Protein AF-A0A8J8GSF5-F1 (afdb_monomer_lite)

Sequence (120 aa):
MESVEFVVLEFADPQPRGDFTARLRRIAAEQGFRVVDVLVVAKAITGEVTLLEEPGAELIRDVDVDDVVADVVPGTSAALLLLAHSWRVGTRTALREAGGRVVLAERLPASAAGRLVSGA

Foldseek 3Di:
DFDKDKDKDKFLALDDDDPPPVVVQVVCVVVQKHFQAKWKWGQALVRDIDTDDDPDCPVVVVPPVCVVCVPHHHNIMMMITIMTHRVCPVVVVVCVVVVHDDPDDDDDDPVVVVVVVVPD

Radius of gyration: 17.4 Å; chains: 1; bounding box: 46×28×43 Å

pLDDT: mean 78.64, std 12.01, range [43.53, 95.62]

Secondary structure (DSSP, 8-state):
---EEEEEEEESSSS--SSHHHHHHHHHHHTTEEEEEEEEEEE-TTS-EEEEE-SSTHHHHTS-HHHHHTTSPTT-EEEEEEEEEGGGHHHHHHHHHTT---S------HHHHHHHHTT-

Structure (mmCIF, N/CA/C/O backbone):
data_AF-A0A8J8GSF5-F1
#
_entry.id   AF-A0A8J8GSF5-F1
#
loop_
_atom_site.group_PDB
_atom_site.id
_atom_site.type_symbol
_atom_site.label_atom_id
_atom_site.label_alt_id
_atom_site.label_comp_id
_atom_site.label_asym_id
_atom_site.label_entity_id
_atom_site.label_seq_id
_atom_site.pdbx_PDB_ins_code
_atom_site.Cartn_x
_atom_site.Cartn_y
_atom_site.Cartn_z
_atom_site.occupancy
_atom_site.B_iso_or_equiv
_atom_site.auth_seq_id
_atom_site.auth_comp_id
_atom_site.auth_asym_id
_atom_site.auth_atom_id
_atom_site.pdbx_PDB_model_num
ATOM 1 N N . MET A 1 1 ? -6.741 -4.392 17.148 1.00 50.34 1 MET A N 1
ATOM 2 C CA . MET A 1 1 ? -6.284 -4.779 15.803 1.00 50.34 1 MET A CA 1
ATOM 3 C C . MET A 1 1 ? -6.954 -3.865 14.806 1.00 50.34 1 MET A C 1
ATOM 5 O O . MET A 1 1 ? -8.139 -4.032 14.518 1.00 50.34 1 MET A O 1
ATOM 9 N N . GLU A 1 2 ? -6.224 -2.834 14.390 1.00 62.22 2 GLU A N 1
ATOM 10 C CA . GLU A 1 2 ? -6.568 -2.071 13.192 1.00 62.22 2 GLU A CA 1
ATOM 11 C C . GLU A 1 2 ? -6.606 -3.042 12.004 1.00 62.22 2 GLU A C 1
ATOM 13 O O . GLU A 1 2 ? -5.860 -4.021 11.979 1.00 62.22 2 GLU A O 1
ATOM 18 N N . SER A 1 3 ? -7.529 -2.834 11.066 1.00 73.88 3 SER A N 1
ATOM 19 C CA . SER A 1 3 ? -7.527 -3.617 9.831 1.00 73.88 3 SER A CA 1
ATOM 20 C C . SER A 1 3 ? -6.452 -3.024 8.936 1.00 73.88 3 SER A C 1
ATOM 22 O O . SER A 1 3 ? -6.601 -1.875 8.514 1.00 73.88 3 SER A O 1
ATOM 24 N N . VAL A 1 4 ? -5.397 -3.793 8.684 1.00 81.88 4 VAL A N 1
ATOM 25 C CA . VAL A 1 4 ? -4.363 -3.449 7.708 1.00 81.88 4 VAL A CA 1
ATOM 26 C C . VAL A 1 4 ? -4.674 -4.179 6.409 1.00 81.88 4 VAL A C 1
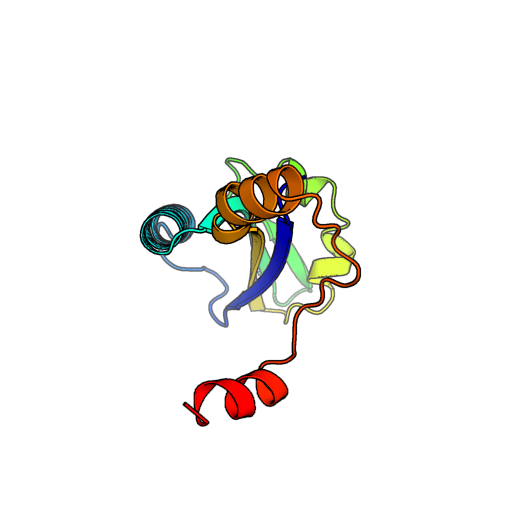ATOM 28 O O . VAL A 1 4 ? -5.134 -5.319 6.412 1.00 81.88 4 VAL A O 1
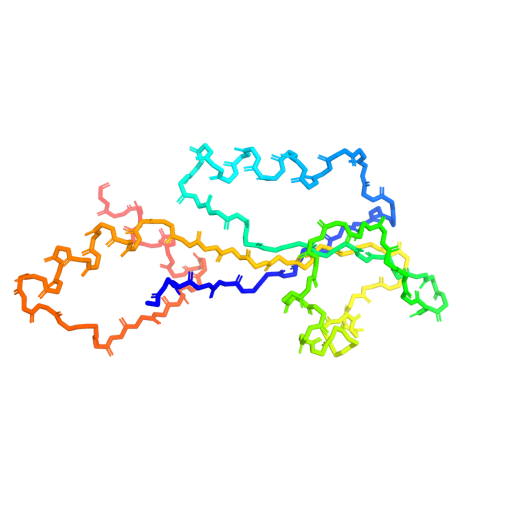ATOM 31 N N . GLU A 1 5 ? -4.478 -3.486 5.305 1.00 85.19 5 GLU A N 1
ATOM 32 C CA . GLU A 1 5 ? -4.645 -3.978 3.952 1.00 85.19 5 GLU A CA 1
ATOM 33 C C . GLU A 1 5 ? -3.302 -3.899 3.231 1.00 85.19 5 GLU A C 1
ATOM 35 O O . GLU A 1 5 ? -2.654 -2.857 3.268 1.00 85.19 5 GLU A O 1
ATOM 40 N N . PHE A 1 6 ? -2.923 -4.984 2.559 1.00 86.81 6 PHE A N 1
ATOM 41 C CA . PHE A 1 6 ? -1.792 -5.008 1.642 1.00 86.81 6 PHE A CA 1
ATOM 42 C C . PHE A 1 6 ? -2.276 -4.750 0.212 1.00 86.81 6 PHE A C 1
ATOM 44 O O . PHE A 1 6 ? -3.215 -5.406 -0.244 1.00 86.81 6 PHE A O 1
ATOM 51 N N . VAL A 1 7 ? -1.666 -3.781 -0.470 1.00 87.44 7 VAL A N 1
ATOM 52 C CA . VAL A 1 7 ? -1.991 -3.391 -1.850 1.00 87.44 7 VAL A CA 1
ATOM 53 C C . VAL A 1 7 ? -0.715 -3.343 -2.670 1.00 87.44 7 VAL A C 1
ATOM 55 O O . VAL A 1 7 ? 0.280 -2.787 -2.217 1.00 87.44 7 VAL A O 1
ATOM 58 N N . VAL A 1 8 ? -0.773 -3.854 -3.897 1.00 89.62 8 VAL A N 1
ATOM 59 C CA . VAL A 1 8 ? 0.281 -3.679 -4.899 1.00 89.62 8 VAL A CA 1
ATOM 60 C C . VAL A 1 8 ? -0.278 -2.843 -6.038 1.00 89.62 8 VAL A C 1
ATOM 62 O O . VAL A 1 8 ? -1.337 -3.154 -6.581 1.00 89.62 8 VAL A O 1
ATOM 65 N N . LEU A 1 9 ? 0.412 -1.756 -6.365 1.00 89.38 9 LEU A N 1
ATOM 66 C CA . LEU A 1 9 ? 0.061 -0.853 -7.455 1.00 89.38 9 LEU A CA 1
ATOM 67 C C . LEU A 1 9 ? 1.183 -0.860 -8.482 1.00 89.38 9 LEU A C 1
ATOM 69 O O . LEU A 1 9 ? 2.296 -0.463 -8.155 1.00 89.38 9 LEU A O 1
ATOM 73 N N . GLU A 1 10 ? 0.888 -1.274 -9.708 1.00 90.75 10 GLU A N 1
ATOM 74 C CA . GLU A 1 10 ? 1.839 -1.226 -10.817 1.00 90.75 10 GLU A CA 1
ATOM 75 C C . GLU A 1 10 ? 1.758 0.112 -11.570 1.00 90.75 10 GLU A C 1
ATOM 77 O O . GLU A 1 10 ? 0.675 0.666 -11.785 1.00 90.75 10 GLU A O 1
ATOM 82 N N . PHE A 1 11 ? 2.913 0.615 -12.005 1.00 88.62 11 PHE A N 1
ATOM 83 C CA . PHE A 1 11 ? 3.063 1.804 -12.834 1.00 88.62 11 PHE A CA 1
ATOM 84 C C . PHE A 1 11 ? 3.833 1.465 -14.106 1.00 88.62 11 PHE A C 1
ATOM 86 O O . PHE A 1 11 ? 4.933 0.930 -14.049 1.00 88.62 11 PHE A O 1
ATOM 93 N N . ALA A 1 12 ? 3.311 1.884 -15.259 1.00 87.75 12 ALA A N 1
ATOM 94 C CA . ALA A 1 12 ? 3.990 1.704 -16.544 1.00 87.75 12 ALA A CA 1
ATOM 95 C C . ALA A 1 12 ? 5.349 2.434 -16.643 1.00 87.75 12 ALA A C 1
ATOM 97 O O . ALA A 1 12 ? 6.154 2.102 -17.507 1.00 87.75 12 ALA A O 1
ATOM 98 N N . ASP A 1 13 ? 5.591 3.441 -15.797 1.00 85.12 13 ASP A N 1
ATOM 99 C CA . ASP A 1 13 ? 6.878 4.136 -15.704 1.00 85.12 13 ASP A CA 1
ATOM 100 C C . ASP A 1 13 ? 7.797 3.360 -14.735 1.00 85.12 13 ASP A C 1
ATOM 102 O O . ASP A 1 13 ? 7.425 3.197 -13.568 1.00 85.12 13 ASP A O 1
ATOM 106 N N . PRO A 1 14 ? 8.979 2.877 -15.162 1.00 80.19 14 PRO A N 1
ATOM 107 C CA . PRO A 1 14 ? 9.929 2.193 -14.281 1.00 80.19 14 PRO A CA 1
ATOM 108 C C . PRO A 1 14 ? 10.560 3.127 -13.240 1.00 80.19 14 PRO A C 1
ATOM 110 O O . PRO A 1 14 ? 11.185 2.656 -12.291 1.00 80.19 14 PRO A O 1
ATOM 113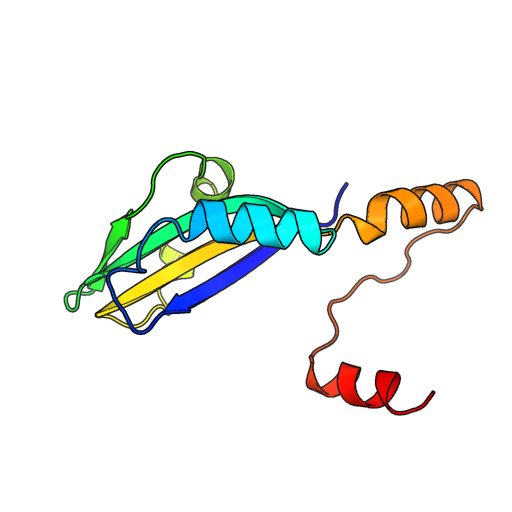 N N . GLN A 1 15 ? 10.396 4.443 -13.398 1.00 78.06 15 GLN A N 1
ATOM 114 C CA . GLN A 1 15 ? 10.820 5.448 -12.435 1.00 78.06 15 GLN A CA 1
ATOM 115 C C . GLN A 1 15 ? 9.599 6.262 -11.988 1.00 78.06 15 GLN A C 1
ATOM 117 O O . GLN A 1 15 ? 9.273 7.296 -12.583 1.00 78.06 15 GLN A O 1
ATOM 122 N N . PRO A 1 16 ? 8.887 5.815 -10.936 1.00 67.75 16 PRO A N 1
ATOM 123 C CA . PRO A 1 16 ? 7.755 6.560 -10.417 1.00 67.75 16 PRO A CA 1
ATOM 124 C C . PRO A 1 16 ? 8.236 7.959 -10.010 1.00 67.75 16 PRO A C 1
ATOM 126 O O . PRO A 1 16 ? 9.241 8.135 -9.325 1.00 67.75 16 PRO A O 1
ATOM 129 N N . ARG A 1 17 ? 7.564 8.984 -10.537 1.00 65.44 17 ARG A N 1
ATOM 130 C CA . ARG A 1 17 ? 8.070 10.361 -10.503 1.00 65.44 17 ARG A CA 1
ATOM 131 C C . ARG A 1 17 ? 7.942 10.991 -9.114 1.00 65.44 17 ARG A C 1
ATOM 133 O O . ARG A 1 17 ? 6.843 11.043 -8.562 1.00 65.44 17 ARG A O 1
ATOM 140 N N . GLY A 1 18 ? 9.017 11.641 -8.663 1.00 64.69 18 GLY A N 1
ATOM 141 C CA . GLY A 1 18 ? 9.008 12.598 -7.549 1.00 64.69 18 GLY A CA 1
ATOM 142 C C . GLY A 1 18 ? 8.808 11.965 -6.170 1.00 64.69 18 GLY A C 1
ATOM 143 O O . GLY A 1 18 ? 9.144 10.813 -5.956 1.00 64.69 18 GLY A O 1
ATOM 144 N N . ASP A 1 19 ? 8.250 12.737 -5.236 1.00 74.25 19 ASP A N 1
ATOM 145 C CA . ASP A 1 19 ? 7.975 12.329 -3.849 1.00 74.25 19 ASP A CA 1
ATOM 146 C C . ASP A 1 19 ? 6.607 11.617 -3.736 1.00 74.25 19 ASP A C 1
ATOM 148 O O . ASP A 1 19 ? 5.658 12.103 -3.103 1.00 74.25 19 ASP A O 1
ATOM 152 N N . PHE A 1 20 ? 6.457 10.499 -4.462 1.00 78.25 20 PHE A N 1
ATOM 153 C CA . PHE A 1 20 ? 5.217 9.709 -4.499 1.00 78.25 20 PHE A CA 1
ATOM 154 C C . PHE A 1 20 ? 4.762 9.340 -3.088 1.00 78.25 20 PHE A C 1
ATOM 156 O O . PHE A 1 20 ? 3.597 9.536 -2.729 1.00 78.25 20 PHE A O 1
ATOM 163 N N . THR A 1 21 ? 5.703 8.866 -2.277 1.00 76.88 21 THR A N 1
ATOM 164 C CA . THR A 1 21 ? 5.450 8.404 -0.922 1.00 76.88 21 THR A CA 1
ATOM 165 C C . THR A 1 21 ? 4.955 9.523 -0.005 1.00 76.88 21 THR A C 1
ATOM 167 O O . THR A 1 21 ? 3.934 9.331 0.669 1.00 76.88 21 THR A O 1
ATOM 170 N N . ALA A 1 22 ? 5.579 10.710 0.029 1.00 82.12 22 ALA A N 1
ATOM 171 C CA . ALA A 1 22 ? 5.046 11.784 0.873 1.00 82.12 22 ALA A CA 1
ATOM 172 C C . ALA A 1 22 ? 3.707 12.305 0.351 1.00 82.12 22 ALA A C 1
ATOM 174 O O . ALA A 1 22 ? 2.812 12.609 1.146 1.00 82.12 22 ALA A O 1
ATOM 175 N N . ARG A 1 23 ? 3.515 12.358 -0.975 1.00 84.25 23 ARG A N 1
ATOM 176 C CA . ARG A 1 23 ? 2.218 12.732 -1.551 1.00 84.25 23 ARG A CA 1
ATOM 177 C C . ARG A 1 23 ? 1.124 11.746 -1.146 1.00 84.25 23 ARG A C 1
ATOM 179 O O . ARG A 1 23 ? 0.038 12.186 -0.767 1.00 84.25 23 ARG A O 1
ATOM 186 N N . LEU A 1 24 ? 1.401 10.444 -1.197 1.00 83.75 24 LEU A N 1
ATOM 187 C CA . LEU A 1 24 ? 0.464 9.403 -0.789 1.00 83.75 24 LEU A CA 1
ATOM 188 C C . LEU A 1 24 ? 0.140 9.508 0.704 1.00 83.75 24 LEU A C 1
ATOM 190 O O . LEU A 1 24 ? -1.032 9.493 1.071 1.00 83.75 24 LEU A O 1
ATOM 194 N N . ARG A 1 25 ? 1.155 9.688 1.558 1.00 85.94 25 ARG A N 1
ATOM 195 C CA . ARG A 1 25 ? 0.974 9.886 3.005 1.00 85.94 25 ARG A CA 1
ATOM 196 C C . ARG A 1 25 ? 0.104 11.106 3.315 1.00 85.94 25 ARG A C 1
ATOM 198 O O . ARG A 1 25 ? -0.776 11.014 4.170 1.00 85.94 25 ARG A O 1
ATOM 205 N N . ARG A 1 26 ? 0.295 12.216 2.594 1.00 85.12 26 ARG A N 1
ATOM 206 C CA . ARG A 1 26 ? -0.535 13.424 2.727 1.00 85.12 26 ARG A CA 1
ATOM 207 C C . ARG A 1 26 ? -1.997 13.151 2.370 1.00 85.12 26 ARG A C 1
ATOM 209 O O . ARG A 1 26 ? -2.882 13.459 3.161 1.00 85.12 26 ARG A O 1
ATOM 216 N N . ILE A 1 27 ? -2.246 12.550 1.206 1.00 85.44 27 ILE A N 1
ATOM 217 C CA . ILE A 1 27 ? -3.609 12.243 0.747 1.00 85.44 27 ILE A CA 1
ATOM 218 C C . ILE A 1 27 ? -4.289 11.257 1.698 1.00 85.44 27 ILE A C 1
ATOM 220 O O . ILE A 1 27 ? -5.447 11.451 2.048 1.00 85.44 27 ILE A O 1
ATOM 224 N N . ALA A 1 28 ? -3.574 10.224 2.148 1.00 83.56 28 ALA A N 1
ATOM 225 C CA . ALA A 1 28 ? -4.098 9.252 3.098 1.00 83.56 28 ALA A CA 1
ATOM 226 C C . ALA A 1 28 ? -4.630 9.939 4.363 1.00 83.56 28 ALA A C 1
ATOM 228 O O . ALA A 1 28 ? -5.785 9.729 4.742 1.00 83.56 28 ALA A O 1
ATOM 229 N N . ALA A 1 29 ? -3.824 10.831 4.950 1.00 81.31 29 ALA A N 1
ATOM 230 C CA . ALA A 1 29 ? -4.212 11.596 6.129 1.00 81.31 29 ALA A CA 1
ATOM 231 C C . ALA A 1 29 ? -5.468 12.455 5.887 1.00 81.31 29 ALA A C 1
ATOM 233 O O . ALA A 1 29 ? -6.360 12.478 6.733 1.00 81.31 29 ALA A O 1
ATOM 234 N N . GLU A 1 30 ? -5.573 13.106 4.724 1.00 85.25 30 GLU A N 1
ATOM 235 C CA . GLU A 1 30 ? -6.750 13.899 4.328 1.00 85.25 30 GLU A CA 1
ATOM 236 C C . GLU A 1 30 ? -8.011 13.034 4.114 1.00 85.25 30 GLU A C 1
ATOM 238 O O . GLU A 1 30 ? -9.124 13.495 4.352 1.00 85.25 30 GLU A O 1
ATOM 243 N N . GLN A 1 31 ? -7.855 11.779 3.682 1.00 80.62 31 GLN A N 1
ATOM 244 C CA . GLN A 1 31 ? -8.950 10.858 3.343 1.00 80.62 31 GLN A CA 1
ATOM 245 C C . GLN A 1 31 ? -9.322 9.885 4.479 1.00 80.62 31 GLN A C 1
ATOM 247 O O . GLN A 1 31 ? -10.159 9.001 4.296 1.00 80.62 31 GLN A O 1
ATOM 252 N N . GLY A 1 32 ? -8.715 10.018 5.662 1.00 78.06 32 GLY A N 1
ATOM 253 C CA . GLY A 1 32 ? -9.041 9.179 6.817 1.00 78.06 32 GLY A CA 1
ATOM 254 C C . GLY A 1 32 ? -8.501 7.747 6.727 1.00 78.06 32 GLY A C 1
ATOM 255 O O . GLY A 1 32 ? -9.082 6.819 7.297 1.00 78.06 32 GLY A O 1
ATOM 256 N N . PHE A 1 33 ? -7.375 7.529 6.056 1.00 82.62 33 PHE A N 1
ATOM 257 C CA . PHE A 1 33 ? -6.603 6.291 6.178 1.00 82.62 33 PHE A CA 1
ATOM 258 C C . PHE A 1 33 ? -5.129 6.606 6.441 1.00 82.62 33 PHE A C 1
ATOM 260 O O . PHE A 1 33 ? -4.674 7.734 6.300 1.00 82.62 33 PHE A O 1
ATOM 267 N N . ARG A 1 34 ? -4.363 5.620 6.899 1.00 86.12 34 ARG A N 1
ATOM 268 C CA . ARG A 1 34 ? -2.943 5.790 7.215 1.00 86.12 34 ARG A CA 1
ATOM 269 C C . ARG A 1 34 ? -2.120 4.839 6.364 1.00 86.12 34 ARG A C 1
ATOM 271 O O . ARG A 1 34 ? -2.403 3.646 6.333 1.00 86.12 34 ARG A O 1
ATOM 278 N N . VAL A 1 35 ? -1.070 5.358 5.733 1.00 87.62 35 VAL A N 1
ATOM 279 C CA . VAL A 1 35 ? -0.005 4.520 5.171 1.00 87.62 35 VAL A CA 1
ATOM 280 C C . VAL A 1 35 ? 0.843 4.039 6.344 1.00 87.62 35 VAL A C 1
ATOM 282 O O . VAL A 1 35 ? 1.507 4.839 7.003 1.00 87.62 35 VAL A O 1
ATOM 285 N N . VAL A 1 36 ? 0.736 2.752 6.657 1.00 87.00 36 VAL A N 1
ATOM 286 C CA . VAL A 1 36 ? 1.543 2.084 7.681 1.00 87.00 36 VAL A CA 1
ATOM 287 C C . VAL A 1 36 ? 2.959 1.929 7.164 1.00 87.00 36 VAL A C 1
ATOM 289 O O . VAL A 1 36 ? 3.894 2.304 7.862 1.00 87.00 36 VAL A O 1
ATOM 292 N N . ASP A 1 37 ? 3.076 1.425 5.938 1.00 87.19 37 ASP A N 1
ATOM 293 C CA . ASP A 1 37 ? 4.348 1.159 5.296 1.00 87.19 37 ASP A CA 1
ATOM 294 C C . ASP A 1 37 ? 4.223 1.228 3.764 1.00 87.19 37 ASP A C 1
ATOM 296 O O . ASP A 1 37 ? 3.125 1.061 3.220 1.00 87.19 37 ASP A O 1
ATOM 300 N N . VAL A 1 38 ? 5.331 1.513 3.084 1.00 87.44 38 VAL A N 1
ATOM 301 C CA . VAL A 1 38 ? 5.440 1.567 1.625 1.00 87.44 38 VAL A CA 1
ATOM 302 C C . VAL A 1 38 ? 6.828 1.130 1.170 1.00 87.44 38 VAL A C 1
ATOM 304 O O . VAL A 1 38 ? 7.836 1.612 1.679 1.00 87.44 38 VAL A O 1
ATOM 307 N N . LEU A 1 39 ? 6.861 0.253 0.169 1.00 87.56 39 LEU A N 1
ATOM 308 C CA . LEU A 1 39 ? 8.068 -0.141 -0.547 1.00 87.56 39 LEU A CA 1
ATOM 309 C C . LEU A 1 39 ? 7.847 0.091 -2.036 1.00 87.56 39 LEU A C 1
ATOM 311 O O . LEU A 1 39 ? 6.832 -0.336 -2.587 1.00 87.56 39 LEU A O 1
ATOM 315 N N . VAL A 1 40 ? 8.797 0.751 -2.689 1.00 87.94 40 VAL A N 1
ATOM 316 C CA . VAL A 1 40 ? 8.754 0.973 -4.136 1.00 87.94 40 VAL A CA 1
ATOM 317 C C . VAL A 1 40 ? 9.845 0.147 -4.793 1.00 87.94 40 VAL A C 1
ATOM 319 O O . VAL A 1 40 ? 11.009 0.221 -4.396 1.00 87.94 40 VAL A O 1
ATOM 322 N N . VAL A 1 41 ? 9.467 -0.620 -5.810 1.00 89.56 41 VAL A N 1
ATOM 323 C CA . VAL A 1 41 ? 10.362 -1.491 -6.570 1.00 89.56 41 VAL A CA 1
ATOM 324 C C . VAL A 1 41 ? 10.291 -1.160 -8.056 1.00 89.56 41 VAL A C 1
ATOM 326 O O . VAL A 1 41 ? 9.235 -0.790 -8.563 1.00 89.56 41 VAL A O 1
ATOM 329 N N . ALA A 1 42 ? 11.398 -1.315 -8.770 1.00 91.69 42 ALA A N 1
ATOM 330 C CA . ALA A 1 42 ? 11.443 -1.355 -10.227 1.00 91.69 42 ALA A CA 1
ATOM 331 C C . ALA A 1 42 ? 11.803 -2.767 -10.677 1.00 91.69 42 ALA A C 1
ATOM 333 O O . ALA A 1 42 ? 12.659 -3.404 -10.062 1.00 91.69 42 ALA A O 1
ATOM 334 N N . LYS A 1 43 ? 11.195 -3.233 -11.768 1.00 93.81 43 LYS A N 1
ATOM 335 C CA . LYS A 1 43 ? 11.578 -4.487 -12.417 1.00 93.81 43 LYS A CA 1
ATOM 336 C C . LYS A 1 43 ? 12.233 -4.171 -13.749 1.00 93.81 43 LYS A C 1
ATOM 338 O O . LYS A 1 43 ? 11.602 -3.637 -14.659 1.00 93.81 43 LYS A O 1
ATOM 343 N N . ALA A 1 44 ? 13.510 -4.498 -13.875 1.00 93.44 44 ALA A N 1
ATOM 344 C CA . ALA A 1 44 ? 14.235 -4.376 -15.125 1.00 93.44 44 ALA A CA 1
ATOM 345 C C . ALA A 1 44 ? 13.635 -5.304 -16.193 1.00 93.44 44 ALA A C 1
ATOM 347 O O . ALA A 1 44 ? 12.986 -6.306 -15.892 1.00 93.44 44 ALA A O 1
ATOM 348 N N . ILE A 1 45 ? 13.904 -5.008 -17.466 1.00 94.12 45 ILE A N 1
ATOM 349 C CA . ILE A 1 45 ? 13.484 -5.857 -18.597 1.00 94.12 45 ILE A CA 1
ATOM 350 C C . ILE A 1 45 ? 14.088 -7.269 -18.483 1.00 94.12 45 ILE A C 1
ATOM 352 O O . ILE A 1 45 ? 13.490 -8.243 -18.929 1.00 94.12 45 ILE A O 1
ATOM 356 N N . THR A 1 46 ? 15.256 -7.385 -17.846 1.00 94.19 46 THR A N 1
ATOM 357 C CA . THR A 1 46 ? 15.922 -8.658 -17.530 1.00 94.19 46 THR A CA 1
ATOM 358 C C . THR A 1 46 ? 15.200 -9.471 -16.450 1.00 94.19 46 THR A C 1
ATOM 360 O O . THR A 1 46 ? 15.558 -10.624 -16.230 1.00 94.19 46 THR A O 1
ATOM 363 N N . GLY A 1 47 ? 14.200 -8.889 -15.782 1.00 91.19 47 GLY A N 1
ATOM 364 C CA . GLY A 1 47 ? 13.485 -9.473 -14.649 1.00 91.19 47 GLY A CA 1
ATOM 365 C C . GLY A 1 47 ? 14.100 -9.149 -13.286 1.00 91.19 47 GLY A C 1
ATOM 366 O O . GLY A 1 47 ? 13.494 -9.477 -12.272 1.00 91.19 47 GLY A O 1
ATOM 367 N N . GLU A 1 48 ? 15.261 -8.492 -13.249 1.00 91.56 48 GLU A N 1
ATOM 368 C CA . GLU A 1 48 ? 15.917 -8.078 -12.006 1.00 91.56 48 GLU A CA 1
ATOM 369 C C . GLU A 1 48 ? 15.086 -7.020 -11.268 1.00 91.56 48 GLU A C 1
ATOM 371 O O . GLU A 1 48 ? 14.645 -6.040 -11.870 1.00 91.56 48 GLU A O 1
ATOM 376 N N . VAL A 1 49 ? 14.871 -7.216 -9.968 1.00 90.75 49 VAL A N 1
ATOM 377 C CA . VAL A 1 49 ? 14.097 -6.301 -9.122 1.00 90.75 49 VAL A CA 1
ATOM 378 C C . VAL A 1 49 ? 15.048 -5.419 -8.321 1.00 90.75 49 VAL A C 1
ATOM 380 O O . VAL A 1 49 ? 16.020 -5.892 -7.740 1.00 90.75 49 VAL A O 1
ATOM 383 N N . THR A 1 50 ? 14.775 -4.118 -8.282 1.00 89.50 50 THR A N 1
ATOM 384 C CA . THR A 1 50 ? 15.564 -3.133 -7.534 1.00 89.50 50 THR A CA 1
ATOM 385 C C . THR A 1 50 ? 14.655 -2.283 -6.658 1.00 89.50 50 THR A C 1
ATOM 387 O O . THR A 1 50 ? 13.586 -1.861 -7.091 1.00 89.50 50 THR A O 1
ATOM 390 N N . LEU A 1 51 ? 15.087 -1.998 -5.431 1.00 86.25 51 LEU A N 1
ATOM 391 C CA . LEU A 1 51 ? 14.368 -1.121 -4.508 1.00 86.25 51 LEU A CA 1
ATOM 392 C C . LEU A 1 51 ? 14.670 0.344 -4.847 1.00 86.25 51 LEU A C 1
ATOM 394 O O . LEU A 1 51 ? 15.832 0.726 -4.986 1.00 86.25 51 LEU A O 1
ATOM 398 N N . LEU A 1 52 ? 13.623 1.154 -5.012 1.00 80.81 52 LEU A N 1
ATOM 399 C CA . LEU A 1 52 ? 13.734 2.560 -5.418 1.00 80.81 52 LEU A CA 1
ATOM 400 C C . LEU A 1 52 ? 13.653 3.537 -4.237 1.00 80.81 52 LEU A C 1
ATOM 402 O O . LEU A 1 52 ? 14.282 4.591 -4.286 1.00 80.81 52 LEU A O 1
ATOM 406 N N . GLU A 1 53 ? 12.905 3.205 -3.179 1.00 70.00 53 GLU A N 1
ATOM 407 C CA . GLU A 1 53 ? 12.782 4.028 -1.967 1.00 70.00 53 GLU A CA 1
ATOM 408 C C . GLU A 1 53 ? 12.930 3.176 -0.698 1.00 70.00 53 GLU A C 1
ATOM 410 O O . GLU A 1 53 ? 12.298 2.131 -0.568 1.00 70.00 53 GLU A O 1
ATOM 415 N N . GLU A 1 54 ? 13.760 3.643 0.243 1.00 60.72 54 GLU A N 1
ATOM 416 C CA . GLU A 1 54 ? 14.208 2.873 1.416 1.00 60.72 54 GLU A CA 1
ATOM 417 C C . GLU A 1 54 ? 13.680 3.315 2.805 1.00 60.72 54 GLU A C 1
ATOM 419 O O . GLU A 1 54 ? 13.750 2.490 3.719 1.00 60.72 54 GLU A O 1
ATOM 424 N N . PRO A 1 55 ? 13.135 4.523 3.084 1.00 52.38 55 PRO A N 1
ATOM 425 C CA . PRO A 1 55 ? 12.795 4.836 4.469 1.00 52.38 55 PRO A CA 1
ATOM 426 C C . PRO A 1 55 ? 11.401 4.309 4.854 1.00 52.38 55 PRO A C 1
ATOM 428 O O . PRO A 1 55 ? 10.375 4.946 4.586 1.00 52.38 55 PRO A O 1
ATOM 431 N N . GLY A 1 56 ? 11.389 3.179 5.570 1.00 57.91 56 GLY A N 1
ATOM 432 C CA . GLY A 1 56 ? 10.255 2.724 6.386 1.00 57.91 56 GLY A CA 1
ATOM 433 C C . GLY A 1 56 ? 9.745 1.303 6.134 1.00 57.91 56 GLY A C 1
ATOM 434 O O . GLY A 1 56 ? 8.982 0.837 6.970 1.00 57.91 56 GLY A O 1
ATOM 435 N N . ALA A 1 57 ? 10.215 0.628 5.076 1.00 64.25 57 ALA A N 1
ATOM 436 C CA . ALA A 1 57 ? 9.713 -0.651 4.541 1.00 64.25 57 ALA A CA 1
ATOM 437 C C . ALA A 1 57 ? 9.928 -1.915 5.400 1.00 64.25 57 ALA A C 1
ATOM 439 O O . ALA A 1 57 ? 9.942 -3.024 4.867 1.00 64.25 57 ALA A O 1
ATOM 440 N N . GLU A 1 58 ? 10.158 -1.786 6.705 1.00 73.19 58 GLU A N 1
ATOM 441 C CA . GLU A 1 58 ? 10.509 -2.920 7.570 1.00 73.19 58 GLU A CA 1
ATOM 442 C C . GLU A 1 58 ? 9.407 -3.985 7.608 1.00 73.19 58 GLU A C 1
ATOM 444 O O . GLU A 1 58 ? 9.703 -5.173 7.550 1.00 73.19 58 GLU A O 1
ATOM 449 N N . LEU A 1 59 ? 8.134 -3.577 7.625 1.00 74.44 59 LEU A N 1
ATOM 450 C CA . LEU A 1 59 ? 7.014 -4.518 7.714 1.00 74.44 59 LEU A CA 1
ATOM 451 C C . LEU A 1 59 ? 6.715 -5.186 6.374 1.00 74.44 59 LEU A C 1
ATOM 453 O O . LEU A 1 59 ? 6.254 -6.324 6.343 1.00 74.44 59 LEU A O 1
ATOM 457 N N . ILE A 1 60 ? 6.940 -4.478 5.266 1.00 78.88 60 ILE A N 1
ATOM 458 C CA . ILE A 1 60 ? 6.763 -5.045 3.924 1.00 78.88 60 ILE A CA 1
ATOM 459 C C . ILE A 1 60 ? 7.907 -5.999 3.575 1.00 78.88 60 ILE A C 1
ATOM 461 O O . ILE A 1 60 ? 7.669 -6.980 2.884 1.00 78.88 60 ILE A O 1
ATOM 465 N N . ARG A 1 61 ? 9.125 -5.761 4.070 1.00 73.06 61 ARG A N 1
ATOM 466 C CA . ARG A 1 61 ? 10.278 -6.652 3.849 1.00 73.06 61 ARG A CA 1
ATOM 467 C C . ARG A 1 61 ? 10.132 -8.033 4.482 1.00 73.06 61 ARG A C 1
ATOM 469 O O . ARG A 1 61 ? 10.741 -8.974 3.989 1.00 73.06 61 ARG A O 1
ATOM 476 N N . ASP A 1 62 ? 9.339 -8.143 5.543 1.00 71.31 62 ASP A N 1
ATOM 477 C CA . ASP A 1 62 ? 8.998 -9.428 6.162 1.00 71.31 62 ASP A CA 1
ATOM 478 C C . ASP A 1 62 ? 7.952 -10.217 5.349 1.00 71.31 62 ASP A C 1
ATOM 480 O O . ASP A 1 62 ? 7.726 -11.401 5.605 1.00 71.31 62 ASP A O 1
ATOM 484 N N . VAL A 1 63 ? 7.292 -9.575 4.378 1.00 71.88 63 VAL A N 1
ATOM 485 C CA . VAL A 1 63 ? 6.485 -10.268 3.367 1.00 71.88 63 VAL A CA 1
ATOM 486 C C . VAL A 1 63 ? 7.438 -10.864 2.335 1.00 71.88 63 VAL A C 1
ATOM 488 O O . VAL A 1 63 ? 8.480 -10.281 2.049 1.00 71.88 63 VAL A O 1
ATOM 491 N N . ASP A 1 64 ? 7.081 -12.008 1.751 1.00 81.81 64 ASP A N 1
ATOM 492 C CA . ASP A 1 64 ? 7.804 -12.564 0.607 1.00 81.81 64 ASP A CA 1
ATOM 493 C C . ASP A 1 64 ? 7.642 -11.631 -0.608 1.00 81.81 64 ASP A C 1
ATOM 495 O O . ASP A 1 64 ? 6.713 -11.748 -1.410 1.00 81.81 64 ASP A O 1
ATOM 499 N N . VAL A 1 65 ? 8.487 -10.596 -0.665 1.00 78.25 65 VAL A N 1
ATOM 500 C CA . VAL A 1 65 ? 8.441 -9.562 -1.701 1.00 78.25 65 VAL A CA 1
ATOM 501 C C . VAL A 1 65 ? 8.686 -10.190 -3.068 1.00 78.25 65 VAL A C 1
ATOM 503 O O . VAL A 1 65 ? 8.057 -9.750 -4.026 1.00 78.25 65 VAL A O 1
ATOM 506 N N . ASP A 1 66 ? 9.528 -11.222 -3.154 1.00 83.31 66 ASP A N 1
ATOM 507 C CA . ASP A 1 66 ? 9.861 -11.907 -4.405 1.00 83.31 66 ASP A CA 1
ATOM 508 C C . ASP A 1 66 ? 8.627 -12.585 -5.013 1.00 83.31 66 ASP A C 1
ATOM 510 O O . ASP A 1 66 ? 8.337 -12.388 -6.197 1.00 83.31 66 ASP A O 1
ATOM 514 N N . ASP A 1 67 ? 7.842 -13.290 -4.195 1.00 87.00 67 ASP A N 1
ATOM 515 C CA . ASP A 1 67 ? 6.566 -13.870 -4.623 1.00 87.00 67 ASP A CA 1
ATOM 516 C C . ASP A 1 67 ? 5.563 -12.788 -5.050 1.00 87.00 67 ASP A C 1
ATOM 518 O O . ASP A 1 67 ? 4.863 -12.924 -6.055 1.00 87.00 67 ASP A O 1
ATOM 522 N N . VAL A 1 68 ? 5.503 -11.676 -4.313 1.00 86.38 68 VAL A N 1
ATOM 523 C CA . VAL A 1 68 ? 4.574 -10.574 -4.603 1.00 86.38 68 VAL A CA 1
ATOM 524 C C . VAL A 1 68 ? 4.909 -9.866 -5.921 1.00 86.38 68 VAL A C 1
ATOM 526 O O . VAL A 1 68 ? 4.004 -9.453 -6.649 1.00 86.38 68 VAL A O 1
ATOM 529 N N . VAL A 1 69 ? 6.194 -9.703 -6.239 1.00 88.94 69 VAL A N 1
ATOM 530 C CA . VAL A 1 69 ? 6.654 -9.002 -7.452 1.00 88.94 69 VAL A CA 1
ATOM 531 C C . VAL A 1 69 ? 6.853 -9.938 -8.649 1.00 88.94 69 VAL A C 1
ATOM 533 O O . VAL A 1 69 ? 7.209 -9.480 -9.744 1.00 88.94 69 VAL A O 1
ATOM 536 N N . ALA A 1 70 ? 6.606 -11.239 -8.478 1.00 90.06 70 ALA A N 1
ATOM 537 C CA . ALA A 1 70 ? 6.698 -12.229 -9.546 1.00 90.06 70 ALA A CA 1
ATOM 538 C C . ALA A 1 70 ? 5.827 -11.836 -10.752 1.00 90.06 70 ALA A C 1
ATOM 540 O O . ALA A 1 70 ? 6.314 -11.840 -11.887 1.00 90.06 70 ALA A O 1
ATOM 541 N N . ASP A 1 71 ? 4.604 -11.373 -10.481 1.00 90.31 71 ASP A N 1
ATOM 542 C CA . ASP A 1 71 ? 3.613 -10.974 -11.488 1.00 90.31 71 ASP A CA 1
ATOM 543 C C . ASP A 1 71 ? 3.777 -9.532 -12.002 1.00 90.31 71 ASP A C 1
ATOM 545 O O . ASP A 1 71 ? 3.097 -9.138 -12.950 1.00 90.31 71 ASP A O 1
ATOM 549 N N . VAL A 1 72 ? 4.688 -8.737 -11.423 1.00 92.00 72 VAL A N 1
ATOM 550 C CA . VAL A 1 72 ? 4.999 -7.387 -11.929 1.00 92.00 72 VAL A CA 1
ATOM 551 C C . VAL A 1 72 ? 5.632 -7.504 -13.315 1.00 92.00 72 VAL A C 1
ATOM 553 O O . VAL A 1 72 ? 6.524 -8.330 -13.547 1.00 92.00 72 VAL A O 1
ATOM 556 N N . VAL A 1 73 ? 5.181 -6.670 -14.245 1.00 94.88 73 VAL A N 1
ATOM 557 C CA . VAL A 1 73 ? 5.615 -6.676 -15.640 1.00 94.88 73 VAL A CA 1
ATOM 558 C C . VAL A 1 73 ? 7.072 -6.192 -15.747 1.00 94.88 73 VAL A C 1
ATOM 560 O O . VAL A 1 73 ? 7.439 -5.165 -15.185 1.00 94.88 73 VAL A O 1
ATOM 563 N N . PRO A 1 74 ? 7.961 -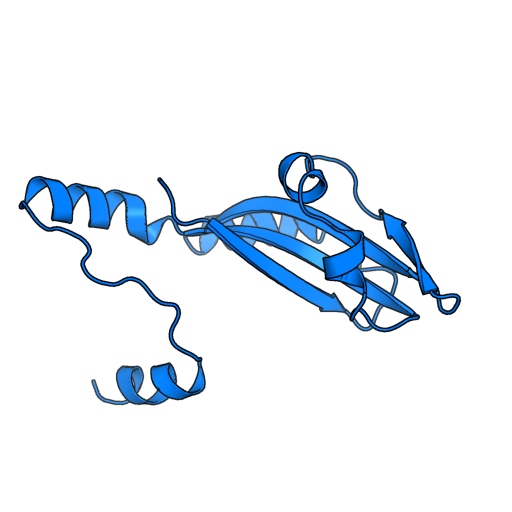6.890 -16.475 1.00 95.62 74 PRO A N 1
ATOM 564 C CA . PRO A 1 74 ? 9.309 -6.381 -16.723 1.00 95.62 74 PRO A CA 1
ATOM 565 C C . PRO A 1 74 ? 9.294 -5.020 -17.438 1.00 95.62 74 PRO A C 1
ATOM 567 O O . PRO A 1 74 ? 8.563 -4.824 -18.407 1.00 95.62 74 PRO A O 1
ATOM 570 N N . GLY A 1 75 ? 10.138 -4.088 -16.995 1.00 93.88 75 GLY A N 1
ATOM 571 C CA . GLY A 1 75 ? 10.195 -2.715 -17.505 1.00 93.88 75 GLY A CA 1
ATOM 572 C C . GLY A 1 75 ? 9.242 -1.729 -16.815 1.00 93.88 75 GLY A C 1
ATOM 573 O O . GLY A 1 75 ? 9.149 -0.590 -17.270 1.00 93.88 75 GLY A O 1
ATOM 574 N N . THR A 1 76 ? 8.555 -2.139 -15.744 1.00 94.12 76 THR A N 1
ATOM 575 C CA . THR A 1 76 ? 7.640 -1.302 -14.948 1.00 94.12 76 THR A CA 1
ATOM 576 C C . THR A 1 76 ? 8.175 -1.070 -13.529 1.00 94.12 76 THR A C 1
ATOM 578 O O . THR A 1 76 ? 9.274 -1.507 -13.166 1.00 94.12 76 THR A O 1
ATOM 581 N N . SER A 1 77 ? 7.407 -0.347 -12.712 1.00 91.94 77 SER A N 1
ATOM 582 C CA . SER A 1 77 ? 7.620 -0.257 -11.266 1.00 91.94 77 SER A CA 1
ATOM 583 C C . SER A 1 77 ? 6.352 -0.618 -10.500 1.00 91.94 77 SER A C 1
ATOM 585 O O . SER A 1 77 ? 5.250 -0.567 -11.046 1.00 91.94 77 SER A O 1
ATOM 587 N N . ALA A 1 78 ? 6.492 -0.970 -9.223 1.00 91.38 78 ALA A N 1
ATOM 588 C CA . ALA A 1 78 ? 5.366 -1.228 -8.340 1.00 91.38 78 ALA A CA 1
ATOM 589 C C . ALA A 1 78 ? 5.558 -0.585 -6.961 1.00 91.38 78 ALA A C 1
ATOM 591 O O . ALA A 1 78 ? 6.665 -0.538 -6.428 1.00 91.38 78 ALA A O 1
ATOM 592 N N . ALA A 1 79 ? 4.460 -0.111 -6.371 1.00 89.56 79 ALA A N 1
ATOM 593 C CA . ALA A 1 79 ? 4.395 0.285 -4.970 1.00 89.56 79 ALA A CA 1
ATOM 594 C C . ALA A 1 79 ? 3.617 -0.765 -4.177 1.00 89.56 79 ALA A C 1
ATOM 596 O O . ALA A 1 79 ? 2.438 -1.012 -4.439 1.00 89.56 79 ALA A O 1
ATOM 597 N N . LEU A 1 80 ? 4.280 -1.351 -3.189 1.00 89.56 80 LEU A N 1
ATOM 598 C CA . LEU A 1 80 ? 3.693 -2.223 -2.185 1.00 89.56 80 LEU A CA 1
ATOM 599 C C . LEU A 1 80 ? 3.299 -1.338 -1.001 1.00 89.56 80 LEU A C 1
ATOM 601 O O . LEU A 1 80 ? 4.103 -0.536 -0.528 1.00 89.56 80 LEU A O 1
ATOM 605 N N . LEU A 1 81 ? 2.059 -1.452 -0.537 1.00 88.12 81 LEU A N 1
ATOM 606 C CA . LEU A 1 81 ? 1.471 -0.562 0.460 1.00 88.12 81 LEU A CA 1
ATOM 607 C C . LEU A 1 81 ? 0.808 -1.362 1.571 1.00 88.12 81 LEU A C 1
ATOM 609 O O . LEU A 1 81 ? -0.021 -2.228 1.304 1.00 88.12 81 LEU A O 1
ATOM 613 N N . LEU A 1 82 ? 1.087 -0.985 2.817 1.00 88.19 82 LEU A N 1
ATOM 614 C CA . LEU A 1 82 ? 0.285 -1.373 3.972 1.00 88.19 82 LEU A CA 1
ATOM 615 C C . LEU A 1 82 ? -0.590 -0.192 4.385 1.00 88.19 82 LEU A C 1
ATOM 617 O O . LEU A 1 82 ? -0.100 0.832 4.859 1.00 88.19 82 LEU A O 1
ATOM 621 N N . LEU A 1 83 ? -1.901 -0.323 4.208 1.00 86.44 83 LEU A N 1
ATOM 622 C CA . LEU A 1 83 ? -2.882 0.720 4.497 1.00 86.44 83 LEU A CA 1
ATOM 623 C C . LEU A 1 83 ? -3.726 0.342 5.715 1.00 86.44 83 LEU A C 1
ATOM 625 O O . LEU A 1 83 ? -4.349 -0.716 5.750 1.00 86.44 83 LEU A O 1
ATOM 629 N N . ALA A 1 84 ? -3.786 1.225 6.708 1.00 83.81 84 ALA A N 1
ATOM 630 C CA . ALA A 1 84 ? -4.677 1.102 7.854 1.00 83.81 84 ALA A CA 1
ATOM 631 C C . ALA A 1 84 ? -5.904 2.003 7.682 1.00 83.81 84 ALA A C 1
ATOM 633 O O . ALA A 1 84 ? -5.804 3.207 7.433 1.00 83.81 84 ALA A O 1
ATOM 634 N N . HIS A 1 85 ? -7.084 1.417 7.863 1.00 74.81 85 HIS A N 1
ATOM 635 C CA . HIS A 1 85 ? -8.362 2.119 7.744 1.00 74.81 85 HIS A CA 1
ATOM 636 C C . HIS A 1 85 ? -8.789 2.727 9.087 1.00 74.81 85 HIS A C 1
ATOM 638 O O . HIS A 1 85 ? -9.138 1.989 10.014 1.00 74.81 85 HIS A O 1
ATOM 644 N N . SER A 1 86 ? -8.813 4.063 9.197 1.00 66.06 86 SER A N 1
ATOM 645 C CA . SER A 1 86 ? -9.112 4.748 10.472 1.00 66.06 86 SER A CA 1
ATOM 646 C C . SER A 1 86 ? -10.600 4.717 1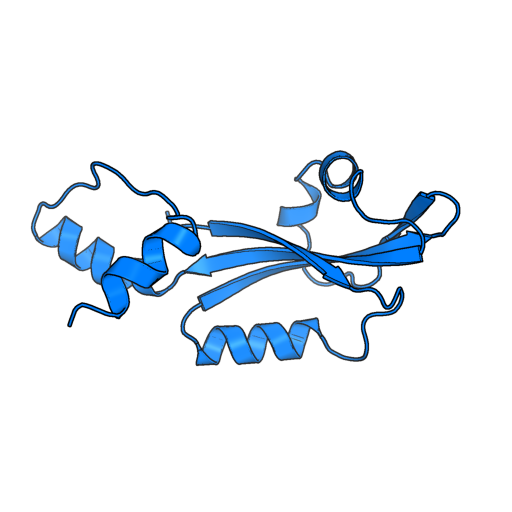0.850 1.00 66.06 86 SER A C 1
ATOM 648 O O . SER A 1 86 ? -10.933 4.683 12.038 1.00 66.06 86 SER A O 1
ATOM 650 N N . TRP A 1 87 ? -11.498 4.594 9.858 1.00 59.75 87 TRP A N 1
ATOM 651 C CA . TRP A 1 87 ? -12.959 4.517 10.045 1.00 59.75 87 TRP A CA 1
ATOM 652 C C . TRP A 1 87 ? -13.413 3.342 10.926 1.00 59.75 87 TRP A C 1
ATOM 654 O O . TRP A 1 87 ? -14.562 3.275 11.355 1.00 59.75 87 TRP A O 1
ATOM 664 N N . ARG A 1 88 ? -12.515 2.402 11.235 1.00 55.16 88 ARG A N 1
ATOM 665 C CA . ARG A 1 88 ? -12.803 1.256 12.094 1.00 55.16 88 ARG A CA 1
ATOM 666 C C . ARG A 1 88 ? -12.451 1.475 13.557 1.00 55.16 88 ARG A C 1
ATOM 668 O O . ARG A 1 88 ? -12.944 0.696 14.361 1.00 55.16 88 ARG A O 1
ATOM 675 N N . VAL A 1 89 ? -11.651 2.471 13.938 1.00 61.97 89 VAL A N 1
ATOM 676 C CA . VAL A 1 89 ? -11.227 2.599 15.344 1.00 61.97 89 VAL A CA 1
ATOM 677 C C . VAL A 1 89 ? -12.376 3.126 16.201 1.00 61.97 89 VAL A C 1
ATOM 679 O O . VAL A 1 89 ? -12.855 2.398 17.065 1.00 61.97 89 VAL A O 1
ATOM 682 N N . GLY A 1 90 ? -12.903 4.318 15.904 1.00 63.81 90 GLY A N 1
ATOM 683 C CA . GLY A 1 90 ? -14.035 4.885 16.651 1.00 63.81 90 GLY A CA 1
ATOM 684 C C . GLY A 1 90 ? -15.294 4.020 16.554 1.00 63.81 90 GLY A C 1
ATOM 685 O O . GLY A 1 90 ? -15.884 3.647 17.565 1.00 63.81 90 GLY A O 1
ATOM 686 N N . THR A 1 91 ? -15.653 3.602 15.340 1.00 67.00 91 THR A N 1
ATOM 687 C CA . THR A 1 91 ? -16.854 2.793 15.105 1.00 67.00 91 THR A CA 1
ATOM 688 C C . THR A 1 91 ? -16.759 1.393 15.715 1.00 67.00 91 THR A C 1
ATOM 690 O O . THR A 1 91 ? -17.744 0.930 16.283 1.00 67.00 91 THR A O 1
ATOM 693 N N . ARG A 1 92 ? -15.609 0.691 15.669 1.00 67.62 92 ARG A N 1
ATOM 694 C CA . ARG A 1 92 ? -15.504 -0.625 16.344 1.00 67.62 92 ARG A CA 1
ATOM 695 C C . ARG A 1 92 ? -15.447 -0.492 17.852 1.00 67.62 92 ARG A C 1
ATOM 697 O O . ARG A 1 92 ? -15.945 -1.397 18.514 1.00 67.62 92 ARG A O 1
ATOM 704 N N . THR A 1 93 ? -14.836 0.563 18.386 1.00 70.69 93 THR A N 1
ATOM 705 C CA . THR A 1 93 ? -14.860 0.822 19.829 1.00 70.69 93 THR A CA 1
ATOM 706 C C . THR A 1 93 ? -16.2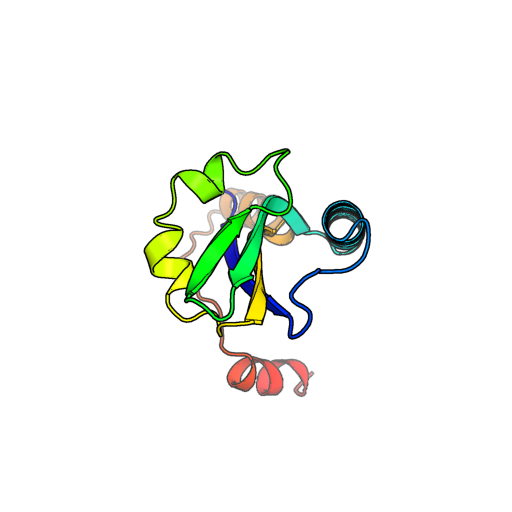98 1.023 20.287 1.00 70.69 93 THR A C 1
ATOM 708 O O . THR A 1 93 ? -16.764 0.237 21.104 1.00 70.69 93 THR A O 1
ATOM 711 N N . ALA A 1 94 ? -17.046 1.924 19.645 1.00 79.75 94 ALA A N 1
ATOM 712 C CA . ALA A 1 94 ? -18.457 2.153 19.955 1.00 79.75 94 ALA A CA 1
ATOM 713 C C . ALA A 1 94 ? -19.319 0.884 19.794 1.00 79.75 94 ALA A C 1
ATOM 715 O O . ALA A 1 94 ? -20.126 0.564 20.662 1.00 79.75 94 ALA A O 1
ATOM 716 N N . LEU A 1 95 ? -19.121 0.105 18.720 1.00 78.94 95 LEU A N 1
ATOM 717 C CA . LEU A 1 95 ? -19.835 -1.163 18.525 1.00 78.94 95 LEU A CA 1
ATOM 718 C C . LEU A 1 95 ? -19.519 -2.182 19.625 1.00 78.94 95 LEU A C 1
ATOM 720 O O . LEU A 1 95 ? -20.421 -2.885 20.060 1.00 78.94 95 LEU A O 1
ATOM 724 N N . ARG A 1 96 ? -18.263 -2.277 20.077 1.00 77.12 96 ARG A N 1
ATOM 725 C CA . ARG A 1 96 ? -17.865 -3.186 21.164 1.00 77.12 96 ARG A CA 1
ATOM 726 C C . ARG A 1 96 ? -18.401 -2.740 22.514 1.00 77.12 96 ARG A C 1
ATOM 728 O O . ARG A 1 96 ? -18.862 -3.585 23.272 1.00 77.12 96 ARG A O 1
ATOM 735 N N . GLU A 1 97 ? -18.346 -1.444 22.803 1.00 83.94 97 GLU A N 1
ATOM 736 C CA . GLU A 1 97 ? -18.939 -0.859 24.010 1.00 83.94 97 GLU A CA 1
ATOM 737 C C . GLU A 1 97 ? -20.452 -1.105 24.054 1.00 83.94 97 GLU A C 1
ATOM 739 O O . GLU A 1 97 ? -20.996 -1.403 25.111 1.00 83.94 97 GLU A O 1
ATOM 744 N N . ALA A 1 98 ? -21.113 -1.112 22.893 1.00 89.75 98 ALA A N 1
ATOM 745 C CA . ALA A 1 98 ? -22.509 -1.519 22.744 1.00 89.75 98 ALA A CA 1
ATOM 746 C C . ALA A 1 98 ? -22.740 -3.051 22.792 1.00 89.75 98 ALA A C 1
ATOM 748 O O . ALA A 1 98 ? -23.849 -3.512 22.529 1.00 89.75 98 ALA A O 1
ATOM 749 N N . GLY A 1 99 ? -21.717 -3.864 23.086 1.00 90.88 99 GLY A N 1
ATOM 750 C CA . GLY A 1 99 ? -21.804 -5.332 23.141 1.00 90.88 99 GLY A CA 1
ATOM 751 C C . GLY A 1 99 ? -21.783 -6.038 21.776 1.00 90.88 99 GLY A C 1
ATOM 752 O O . GLY A 1 99 ? -21.975 -7.252 21.693 1.00 90.88 99 GLY A O 1
ATOM 753 N N . GLY A 1 100 ? -21.546 -5.306 20.690 1.00 84.44 100 GLY A N 1
ATOM 754 C CA . GLY A 1 100 ? -21.480 -5.825 19.329 1.00 84.44 100 GLY A CA 1
ATOM 755 C C . GLY A 1 100 ? -20.219 -6.650 19.055 1.00 84.44 100 GLY A C 1
ATOM 756 O O . GLY A 1 100 ? -19.100 -6.301 19.440 1.00 84.44 100 GLY A O 1
ATOM 757 N N . ARG A 1 101 ? -20.389 -7.744 18.305 1.00 81.56 101 ARG A N 1
ATOM 758 C CA . ARG A 1 101 ? -19.309 -8.618 17.826 1.00 81.56 101 ARG A CA 1
ATOM 759 C C . ARG A 1 101 ? -19.292 -8.638 16.301 1.00 81.56 101 ARG A C 1
ATOM 761 O O . ARG A 1 101 ? -20.327 -8.813 15.669 1.00 81.56 101 ARG A O 1
ATOM 768 N N . VAL A 1 102 ? -18.101 -8.539 15.709 1.00 74.56 102 VAL A N 1
ATOM 769 C CA . VAL A 1 102 ? -17.925 -8.776 14.269 1.00 74.56 102 VAL A CA 1
ATOM 770 C C . VAL A 1 102 ? -18.167 -10.258 13.984 1.00 74.56 102 VAL A C 1
ATOM 772 O O . VAL A 1 102 ? -17.459 -11.112 14.514 1.00 74.56 102 VAL A O 1
ATOM 775 N N . VAL A 1 103 ? -19.179 -10.549 13.170 1.00 80.94 103 VAL A N 1
ATOM 776 C CA . VAL A 1 103 ? -19.467 -11.902 12.668 1.00 80.94 103 VAL A CA 1
ATOM 777 C C . VAL A 1 103 ? -18.752 -12.142 11.337 1.00 80.94 103 VAL A C 1
ATOM 779 O O . VAL A 1 103 ? -18.258 -13.237 11.105 1.00 80.94 103 VAL A O 1
ATOM 782 N N . LEU A 1 104 ? -18.657 -11.103 10.502 1.00 75.38 104 LEU A N 1
ATOM 783 C CA . LEU A 1 104 ? -18.098 -11.160 9.157 1.00 75.38 104 LEU A CA 1
ATOM 784 C C . LEU A 1 104 ? -17.485 -9.802 8.786 1.00 75.38 104 LEU A C 1
ATOM 786 O O . LEU A 1 104 ? -18.058 -8.757 9.101 1.00 75.38 104 LEU A O 1
ATOM 790 N N . ALA A 1 105 ? -16.315 -9.803 8.153 1.00 71.50 105 ALA A N 1
ATOM 791 C CA . ALA A 1 105 ? -15.669 -8.596 7.648 1.00 71.50 105 ALA A CA 1
ATOM 792 C C . ALA A 1 105 ? -14.889 -8.934 6.378 1.00 71.50 105 ALA A C 1
ATOM 794 O O . ALA A 1 105 ? -13.786 -9.465 6.449 1.00 71.50 105 ALA A O 1
ATOM 795 N N . GLU A 1 106 ? -15.472 -8.604 5.232 1.00 72.94 106 GLU A N 1
ATOM 796 C CA . GLU A 1 106 ? -14.908 -8.894 3.916 1.00 72.94 106 GLU A CA 1
ATOM 797 C C . GLU A 1 106 ? -14.757 -7.607 3.116 1.00 72.94 106 GLU A C 1
ATOM 799 O O . GLU A 1 106 ? -15.448 -6.611 3.359 1.00 72.94 106 GLU A O 1
ATOM 804 N N . ARG A 1 107 ? -13.867 -7.644 2.129 1.00 68.25 107 ARG A N 1
ATOM 805 C CA . ARG A 1 107 ? -13.788 -6.608 1.112 1.00 68.25 107 ARG A CA 1
ATOM 806 C C . ARG A 1 107 ? -14.721 -7.006 -0.025 1.00 68.25 107 ARG A C 1
ATOM 808 O O . ARG A 1 107 ? -14.486 -8.010 -0.689 1.00 68.25 107 ARG A O 1
ATOM 815 N N . LEU A 1 108 ? -15.781 -6.232 -0.242 1.00 73.56 108 LEU A N 1
ATOM 816 C CA . LEU A 1 108 ? -16.664 -6.481 -1.376 1.00 73.56 108 LEU A CA 1
ATOM 817 C C . LEU A 1 108 ? -15.958 -6.079 -2.678 1.00 73.56 108 LEU A C 1
ATOM 819 O O . LEU A 1 108 ? -15.325 -5.020 -2.719 1.00 73.56 108 LEU A O 1
ATOM 823 N N . PRO A 1 109 ? -16.075 -6.880 -3.749 1.00 71.00 109 PRO A N 1
ATOM 824 C CA . PRO A 1 109 ? -15.579 -6.478 -5.055 1.00 71.00 109 PRO A CA 1
ATOM 825 C C . PRO A 1 109 ? -16.299 -5.206 -5.526 1.00 71.00 109 PRO A C 1
ATOM 827 O O . PRO A 1 109 ? -17.490 -5.015 -5.264 1.00 71.00 109 PRO A O 1
ATOM 830 N N . ALA A 1 110 ? -15.590 -4.337 -6.254 1.00 64.12 110 ALA A N 1
ATOM 831 C CA . ALA A 1 110 ? -16.124 -3.049 -6.716 1.00 64.12 110 ALA A CA 1
ATOM 832 C C . ALA A 1 110 ? -17.421 -3.201 -7.537 1.00 64.12 110 ALA A C 1
ATOM 834 O O . ALA A 1 110 ? -18.337 -2.385 -7.428 1.00 64.12 110 ALA A O 1
ATOM 835 N N . SER A 1 111 ? -17.537 -4.300 -8.289 1.00 67.88 111 SER A N 1
ATOM 836 C CA . SER A 1 111 ? -18.737 -4.670 -9.046 1.00 67.88 111 SER A CA 1
ATOM 837 C C . SER A 1 111 ? -19.973 -4.896 -8.165 1.00 67.88 111 SER A C 1
ATOM 839 O O . SER A 1 111 ? -21.088 -4.595 -8.586 1.00 67.88 111 SER A O 1
ATOM 841 N N . ALA A 1 112 ? -19.797 -5.384 -6.936 1.00 70.75 112 ALA A N 1
ATOM 842 C CA . ALA A 1 112 ? -20.882 -5.559 -5.975 1.00 70.75 112 ALA A CA 1
ATOM 843 C C . ALA A 1 112 ? -21.235 -4.243 -5.260 1.00 70.75 112 ALA A C 1
ATOM 845 O O . ALA A 1 112 ? -22.409 -3.989 -4.988 1.00 70.75 112 ALA A O 1
ATOM 846 N N . ALA A 1 113 ? -20.243 -3.384 -4.998 1.00 62.66 113 ALA A N 1
ATOM 847 C CA . ALA A 1 113 ? -20.437 -2.109 -4.304 1.00 62.66 113 ALA A CA 1
ATOM 848 C C . ALA A 1 113 ? -21.282 -1.107 -5.111 1.00 62.66 113 ALA A C 1
ATOM 850 O O . ALA A 1 113 ? -22.131 -0.421 -4.540 1.00 62.66 113 ALA A O 1
ATOM 851 N N . GLY A 1 114 ? -21.114 -1.067 -6.439 1.00 56.97 114 GLY A N 1
ATOM 852 C CA . GLY A 1 114 ? -21.844 -0.137 -7.311 1.00 56.97 114 GLY A CA 1
ATOM 853 C C . GLY A 1 114 ? -23.371 -0.238 -7.196 1.00 56.97 114 GLY A C 1
ATOM 854 O O . GLY A 1 114 ? -24.060 0.766 -7.300 1.00 56.97 114 GLY A O 1
ATOM 855 N N . ARG A 1 115 ? -23.917 -1.422 -6.886 1.00 57.28 115 ARG A N 1
ATOM 856 C CA . ARG A 1 115 ? -25.369 -1.623 -6.726 1.00 57.28 115 ARG A CA 1
ATOM 857 C C . ARG A 1 115 ? -25.937 -1.122 -5.396 1.00 57.28 115 ARG A C 1
ATOM 859 O O . ARG A 1 115 ? -27.144 -0.932 -5.306 1.00 57.28 115 ARG A O 1
ATOM 866 N N . LEU A 1 116 ? -25.100 -0.943 -4.375 1.00 58.44 116 LEU A N 1
ATOM 867 C CA . LEU A 1 116 ? -25.528 -0.519 -3.037 1.00 58.44 116 LEU A CA 1
ATOM 868 C C . LEU A 1 116 ? -25.564 1.006 -2.899 1.00 58.44 116 LEU A C 1
ATOM 870 O O . LEU A 1 116 ? -26.388 1.531 -2.160 1.00 58.44 116 LEU A O 1
ATOM 874 N N . VAL A 1 117 ? -24.693 1.714 -3.623 1.00 57.88 117 VAL A N 1
ATOM 875 C CA . VAL A 1 117 ? -24.568 3.179 -3.533 1.00 57.88 117 VAL A CA 1
ATOM 876 C C . VAL A 1 117 ? -25.558 3.899 -4.457 1.00 57.88 117 VAL A C 1
ATOM 878 O O . VAL A 1 117 ? -25.951 5.022 -4.177 1.00 57.88 117 VAL A O 1
ATOM 881 N N . SER A 1 118 ? -26.021 3.252 -5.529 1.00 52.19 118 SER A N 1
ATOM 882 C CA . SER A 1 118 ? -26.991 3.836 -6.473 1.00 52.19 118 SER A CA 1
ATOM 883 C C . SER A 1 118 ? -28.461 3.657 -6.070 1.00 52.19 118 SER A C 1
ATOM 885 O O . SER A 1 118 ? -29.345 4.018 -6.841 1.00 52.19 118 SER A O 1
ATOM 887 N N . GLY A 1 119 ? -28.727 3.042 -4.914 1.00 50.03 119 GLY A N 1
ATOM 888 C CA . GLY A 1 119 ? -30.074 2.712 -4.437 1.00 50.03 119 GLY A CA 1
ATOM 889 C C . GLY A 1 119 ? -30.581 3.556 -3.265 1.00 50.03 119 GLY A C 1
ATOM 890 O O . GLY A 1 119 ? -31.562 3.147 -2.647 1.00 50.03 119 GLY A O 1
ATOM 891 N N . ALA A 1 120 ? -29.919 4.671 -2.936 1.00 43.53 120 ALA A N 1
ATOM 892 C CA . ALA A 1 120 ? -30.322 5.607 -1.882 1.00 43.53 120 ALA A CA 1
ATOM 893 C C . ALA A 1 120 ? -30.674 6.979 -2.465 1.00 43.53 120 ALA A C 1
ATOM 895 O O . ALA A 1 120 ? -29.921 7.443 -3.352 1.00 43.53 120 ALA A O 1
#